Protein AF-A0A0Q0VY21-F1 (afdb_monomer_lite)

Sequence (68 aa):
MKVINIILLAIPFIVLLFGITLYNRSSPSLGGFPFFYWFQMLWIFLTALFTSIVYLNERKENGDKHVQ

pLDDT: mean 72.68, std 9.97, range [48.5, 90.25]

Structure (mmCIF, N/CA/C/O backbone):
data_AF-A0A0Q0VY21-F1
#
_entry.id   AF-A0A0Q0VY21-F1
#
loop_
_atom_site.group_PDB
_atom_site.id
_atom_site.type_symbol
_atom_site.label_atom_id
_atom_site.label_alt_id
_atom_site.label_comp_id
_atom_site.label_asym_id
_atom_site.label_entity_id
_atom_site.label_seq_id
_atom_site.pdbx_PDB_ins_code
_atom_site.Cartn_x
_atom_site.Cartn_y
_atom_site.Cartn_z
_atom_site.occupancy
_atom_site.B_iso_or_equiv
_atom_site.auth_seq_id
_atom_site.auth_comp_id
_atom_site.auth_asym_id
_atom_site.auth_atom_id
_atom_site.pdbx_PDB_model_num
ATOM 1 N N . MET A 1 1 ? -12.088 3.726 20.222 1.00 55.28 1 MET A N 1
ATOM 2 C CA . MET A 1 1 ? -10.616 3.698 20.092 1.00 55.28 1 MET A CA 1
ATOM 3 C C . MET A 1 1 ? -10.205 4.327 18.757 1.00 55.28 1 MET A C 1
ATOM 5 O O . MET A 1 1 ? -9.816 3.640 17.828 1.00 55.28 1 MET A O 1
ATOM 9 N N . LYS A 1 2 ? -10.326 5.658 18.625 1.00 61.75 2 LYS A N 1
ATOM 10 C CA . LYS A 1 2 ? -10.248 6.351 17.317 1.00 61.75 2 LYS A CA 1
ATOM 11 C C . LYS A 1 2 ? -8.831 6.454 16.736 1.00 61.75 2 LYS A C 1
ATOM 13 O O . LYS A 1 2 ? -8.655 6.406 15.526 1.00 61.75 2 LYS A O 1
ATOM 18 N N . VAL A 1 3 ? -7.820 6.555 17.600 1.00 66.94 3 VAL A N 1
ATOM 19 C CA . VAL A 1 3 ? -6.409 6.691 17.194 1.00 66.94 3 VAL A CA 1
ATOM 20 C C . VAL A 1 3 ? -5.892 5.440 16.477 1.00 66.94 3 VAL A C 1
ATOM 22 O O . VAL A 1 3 ? -5.142 5.562 15.517 1.00 66.94 3 VAL A O 1
ATOM 25 N N . ILE A 1 4 ? -6.345 4.247 16.872 1.00 71.62 4 ILE A N 1
ATOM 26 C CA . ILE A 1 4 ? -5.951 2.980 16.232 1.00 71.62 4 ILE A CA 1
ATOM 27 C C . ILE A 1 4 ? -6.418 2.922 14.774 1.00 71.62 4 ILE A C 1
ATOM 29 O O . ILE A 1 4 ? -5.649 2.517 13.906 1.00 71.62 4 ILE A O 1
ATOM 33 N N . ASN A 1 5 ? -7.631 3.404 14.487 1.00 68.25 5 ASN A N 1
ATOM 34 C CA . ASN A 1 5 ? -8.147 3.474 13.120 1.00 68.25 5 ASN A CA 1
ATOM 35 C C . ASN A 1 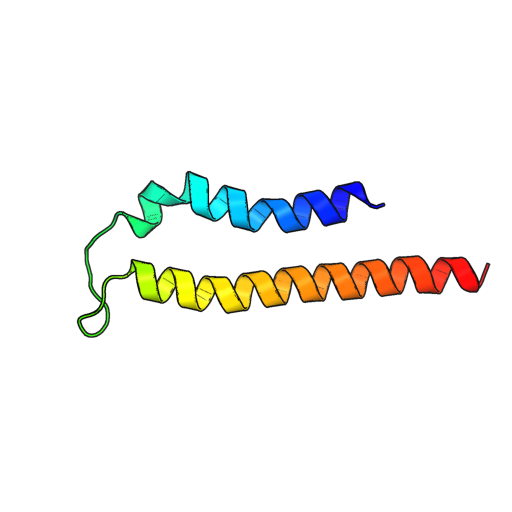5 ? -7.305 4.434 12.264 1.00 68.25 5 ASN A C 1
ATOM 37 O O . ASN A 1 5 ? -6.903 4.077 11.161 1.00 68.25 5 ASN A O 1
ATOM 41 N N . ILE A 1 6 ? -6.959 5.611 12.799 1.00 72.75 6 ILE A N 1
ATOM 42 C CA . ILE A 1 6 ? -6.115 6.603 12.109 1.00 72.75 6 ILE A CA 1
ATOM 43 C C . ILE A 1 6 ? -4.716 6.039 11.821 1.00 72.75 6 ILE A C 1
ATOM 45 O O . ILE A 1 6 ? -4.197 6.223 10.721 1.00 72.75 6 ILE A O 1
ATOM 49 N N . ILE A 1 7 ? -4.124 5.304 12.767 1.00 73.50 7 ILE A N 1
ATOM 50 C CA . ILE A 1 7 ? -2.829 4.639 12.563 1.00 73.50 7 ILE A CA 1
ATOM 51 C C . ILE A 1 7 ? -2.934 3.587 11.450 1.00 73.50 7 ILE A C 1
ATOM 53 O O . ILE A 1 7 ? -2.051 3.528 10.598 1.00 73.50 7 ILE A O 1
ATOM 57 N N . LEU A 1 8 ? -4.027 2.816 11.390 1.00 71.88 8 LEU A N 1
ATOM 58 C CA . LEU A 1 8 ? -4.247 1.819 10.335 1.00 71.88 8 LEU A CA 1
ATOM 59 C C . LEU A 1 8 ? -4.327 2.446 8.933 1.00 71.88 8 LEU A C 1
ATOM 61 O O . LEU A 1 8 ? -3.826 1.874 7.968 1.00 71.88 8 LEU A O 1
ATOM 65 N N . LEU A 1 9 ? -4.906 3.645 8.832 1.00 74.62 9 LEU A N 1
ATOM 66 C CA . LEU A 1 9 ? -4.961 4.434 7.598 1.00 74.62 9 LEU A CA 1
ATOM 67 C C . LEU A 1 9 ? -3.615 5.084 7.230 1.00 74.62 9 LEU A C 1
ATOM 69 O O . LEU A 1 9 ? -3.376 5.360 6.056 1.00 74.62 9 LEU A O 1
ATOM 73 N N . ALA A 1 10 ? -2.720 5.302 8.196 1.00 78.12 10 ALA A N 1
ATOM 74 C CA . ALA A 1 10 ? -1.386 5.850 7.946 1.00 78.12 10 ALA A CA 1
ATOM 75 C C . ALA A 1 10 ? -0.396 4.801 7.408 1.00 78.12 10 ALA A C 1
ATOM 77 O O . ALA A 1 10 ? 0.531 5.152 6.676 1.00 78.12 10 ALA A O 1
ATOM 78 N N . ILE A 1 11 ? -0.606 3.515 7.715 1.00 80.81 11 ILE A N 1
ATOM 79 C CA . ILE A 1 11 ? 0.223 2.399 7.227 1.00 80.81 11 ILE A CA 1
ATOM 80 C C . ILE A 1 11 ? 0.427 2.450 5.705 1.00 80.81 11 ILE A C 1
ATOM 82 O O . ILE A 1 11 ? 1.582 2.405 5.276 1.00 80.81 11 ILE A O 1
ATOM 86 N N . PRO A 1 12 ? -0.618 2.593 4.865 1.00 75.00 12 PRO A N 1
ATOM 87 C CA . PRO A 1 12 ? -0.409 2.603 3.427 1.00 75.00 12 PRO A CA 1
ATOM 88 C C . PRO A 1 12 ? 0.430 3.795 2.928 1.00 75.00 12 PRO A C 1
ATOM 90 O O . PRO A 1 12 ? 1.172 3.673 1.956 1.00 75.00 12 PRO A O 1
ATOM 93 N N . PHE A 1 13 ? 0.383 4.943 3.603 1.00 77.31 13 PHE A N 1
ATOM 94 C CA . PHE A 1 13 ? 1.250 6.074 3.259 1.00 77.31 13 PHE A CA 1
ATOM 95 C C . PHE A 1 13 ? 2.709 5.808 3.632 1.00 77.31 13 PHE A C 1
ATOM 97 O O . PHE A 1 13 ? 3.608 6.091 2.842 1.00 77.31 13 PHE A O 1
ATOM 104 N N . ILE A 1 14 ? 2.947 5.216 4.805 1.00 81.50 14 ILE A N 1
ATOM 105 C CA . ILE A 1 14 ? 4.298 4.873 5.262 1.00 81.50 14 ILE A CA 1
ATOM 106 C C . ILE A 1 14 ? 4.918 3.821 4.344 1.00 81.50 14 ILE A C 1
ATOM 108 O O . ILE A 1 14 ? 6.066 3.976 3.940 1.00 81.50 14 ILE A O 1
ATOM 112 N N . VAL A 1 15 ? 4.164 2.792 3.951 1.00 77.06 15 VAL A N 1
ATOM 113 C CA . VAL A 1 15 ? 4.675 1.757 3.043 1.00 77.06 15 VAL A CA 1
ATOM 114 C C . VAL A 1 15 ? 4.967 2.323 1.649 1.00 77.06 15 VAL A C 1
ATOM 116 O O . VAL A 1 15 ? 5.965 1.923 1.063 1.00 77.06 15 VAL A O 1
ATOM 119 N N . LEU A 1 16 ? 4.186 3.291 1.149 1.00 72.12 16 LEU A N 1
ATOM 120 C CA . LEU A 1 16 ? 4.470 4.004 -0.109 1.00 72.12 16 LEU A CA 1
ATOM 121 C C . LEU A 1 16 ? 5.669 4.966 -0.032 1.00 72.12 16 LEU A C 1
ATOM 123 O O . LEU A 1 16 ? 6.341 5.195 -1.041 1.00 72.12 16 LEU A O 1
ATOM 127 N N . LEU A 1 17 ? 5.950 5.547 1.133 1.00 74.12 17 LEU A N 1
ATOM 128 C CA . LEU A 1 17 ? 7.103 6.433 1.316 1.00 74.12 17 LEU A CA 1
ATOM 129 C C . LEU A 1 17 ? 8.399 5.644 1.543 1.00 74.12 17 LEU A C 1
ATOM 131 O O . LEU A 1 17 ? 9.425 5.963 0.948 1.00 74.12 17 LEU A O 1
ATOM 135 N N . PHE A 1 18 ? 8.355 4.594 2.366 1.00 72.00 18 PHE A N 1
ATOM 136 C CA . PHE A 1 18 ? 9.534 3.802 2.737 1.00 72.00 18 PHE A CA 1
ATOM 137 C C . PHE A 1 18 ? 9.820 2.628 1.802 1.00 72.00 18 PHE A C 1
ATOM 139 O O . PHE A 1 18 ? 10.971 2.209 1.679 1.00 72.00 18 PHE A O 1
ATOM 146 N N . GLY A 1 19 ? 8.813 2.097 1.111 1.00 67.25 19 GLY A N 1
ATOM 147 C CA . GLY A 1 19 ? 8.984 0.988 0.177 1.00 67.25 19 GLY A CA 1
ATOM 148 C C . GLY A 1 19 ? 9.726 1.368 -1.107 1.00 67.25 19 GLY A C 1
ATOM 149 O O . GLY A 1 19 ? 9.827 0.526 -1.995 1.00 67.25 19 GLY A O 1
ATOM 150 N N . ILE A 1 20 ? 10.243 2.604 -1.228 1.00 65.50 20 ILE A N 1
ATOM 151 C CA . ILE A 1 20 ? 10.907 3.120 -2.433 1.00 65.50 20 ILE A CA 1
ATOM 152 C C . ILE A 1 20 ? 11.957 2.135 -2.940 1.00 65.50 20 ILE A C 1
ATOM 154 O O . ILE A 1 20 ? 12.004 1.844 -4.125 1.00 65.50 20 ILE A O 1
ATOM 158 N N . THR A 1 21 ? 12.709 1.496 -2.048 1.00 63.00 21 THR A N 1
ATOM 159 C CA . THR A 1 21 ? 13.743 0.511 -2.391 1.00 63.00 21 THR A CA 1
ATOM 160 C C . THR A 1 21 ? 13.187 -0.789 -3.001 1.00 63.00 21 THR A C 1
ATOM 162 O O . THR A 1 21 ? 13.903 -1.480 -3.724 1.00 63.00 21 THR A O 1
ATOM 165 N N . LEU A 1 22 ? 11.919 -1.129 -2.737 1.00 62.78 22 LEU A N 1
ATOM 166 C CA . LEU A 1 22 ? 11.242 -2.329 -3.241 1.00 62.78 22 LEU A CA 1
ATOM 167 C C . LEU A 1 22 ? 10.697 -2.131 -4.667 1.00 62.78 22 LEU A C 1
ATOM 169 O O . LEU A 1 22 ? 10.852 -3.026 -5.494 1.00 62.78 22 LEU A O 1
ATOM 173 N N . TYR A 1 23 ? 10.115 -0.963 -4.978 1.00 60.97 23 TYR A N 1
ATOM 174 C CA . TYR A 1 23 ? 9.586 -0.638 -6.319 1.00 60.97 23 TYR A CA 1
ATOM 175 C C . TYR A 1 23 ? 10.548 0.152 -7.216 1.00 60.97 23 TYR A C 1
ATOM 177 O O . TYR A 1 23 ? 10.328 0.209 -8.423 1.00 60.97 23 TYR A O 1
ATOM 185 N N . ASN A 1 24 ? 11.649 0.685 -6.678 1.00 58.94 24 ASN A N 1
ATOM 186 C CA . ASN A 1 24 ? 12.756 1.248 -7.466 1.00 58.94 24 ASN A CA 1
ATOM 187 C C . ASN A 1 24 ? 13.616 0.154 -8.140 1.00 58.94 24 ASN A C 1
ATOM 189 O O . ASN A 1 24 ? 14.626 0.440 -8.778 1.00 58.94 24 ASN A O 1
ATOM 193 N N . ARG A 1 25 ? 13.219 -1.124 -8.034 1.00 61.72 25 ARG A N 1
ATOM 194 C CA . ARG A 1 25 ? 13.700 -2.175 -8.936 1.00 61.72 25 ARG A CA 1
ATOM 195 C C . ARG A 1 25 ? 12.985 -2.039 -10.2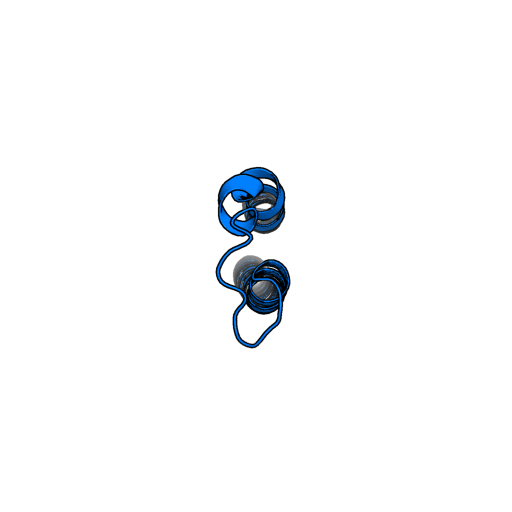78 1.00 61.72 25 ARG A C 1
ATOM 197 O O . ARG A 1 25 ? 11.913 -2.592 -10.494 1.00 61.72 25 ARG A O 1
ATOM 204 N N . SER A 1 26 ? 13.628 -1.332 -11.201 1.00 57.75 26 SER A N 1
ATOM 205 C CA . SER A 1 26 ? 13.183 -1.105 -12.584 1.00 57.75 26 SER A CA 1
ATOM 206 C C . SER A 1 26 ? 13.166 -2.368 -13.463 1.00 57.75 26 SER A C 1
ATOM 208 O O . SER A 1 26 ? 12.957 -2.280 -14.670 1.00 57.75 26 SER A O 1
ATOM 210 N N . SER A 1 27 ? 13.434 -3.551 -12.907 1.00 56.38 27 SER A N 1
ATOM 211 C CA . SER A 1 27 ? 13.524 -4.809 -13.650 1.00 56.38 27 SER A CA 1
ATOM 212 C C . SER A 1 27 ? 12.992 -5.973 -12.801 1.00 56.38 27 SER A C 1
ATOM 214 O O . SER A 1 27 ? 13.467 -6.144 -11.676 1.00 56.38 27 SER A O 1
ATOM 216 N N . PRO A 1 28 ? 12.038 -6.783 -13.301 1.00 59.19 28 PRO A N 1
ATOM 217 C CA . PRO A 1 28 ? 11.536 -6.818 -14.673 1.00 59.19 28 PRO A CA 1
ATOM 218 C C . PRO A 1 28 ? 10.252 -5.993 -14.859 1.00 59.19 28 PRO A C 1
ATOM 220 O O . PRO A 1 28 ? 9.399 -5.909 -13.974 1.00 59.19 28 PRO A O 1
ATOM 223 N N . SER A 1 29 ? 10.095 -5.411 -16.046 1.00 60.91 29 SER A N 1
ATOM 224 C CA . SER A 1 29 ? 8.796 -4.951 -16.528 1.00 60.91 29 SER A CA 1
ATOM 225 C C . SER A 1 29 ? 7.905 -6.171 -16.780 1.00 60.91 29 SER A C 1
ATOM 227 O O . SER A 1 29 ? 8.252 -7.074 -17.541 1.00 60.91 29 SER A O 1
ATOM 229 N N . LEU A 1 30 ? 6.749 -6.225 -16.122 1.00 66.81 30 LEU A N 1
ATOM 230 C CA . LEU A 1 30 ? 5.748 -7.260 -16.374 1.00 66.81 30 LEU A CA 1
ATOM 231 C C . LEU A 1 30 ? 4.900 -6.820 -17.570 1.00 66.81 30 LEU A C 1
ATOM 233 O O . LEU A 1 30 ? 4.228 -5.789 -17.513 1.00 66.81 30 LEU A O 1
ATOM 237 N N . GLY A 1 31 ? 4.955 -7.586 -18.663 1.00 70.50 31 GLY A N 1
ATOM 238 C CA . GLY A 1 31 ? 4.142 -7.334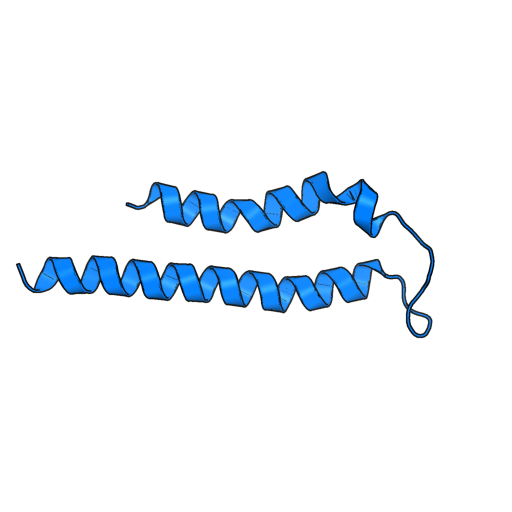 -19.858 1.00 70.50 31 GLY A CA 1
ATOM 239 C C . GLY A 1 31 ? 4.465 -6.024 -20.589 1.00 70.50 31 GLY A C 1
ATOM 240 O O . GLY A 1 31 ? 3.576 -5.444 -21.200 1.00 70.50 31 GLY A O 1
ATOM 241 N N . GLY A 1 32 ? 5.705 -5.526 -20.498 1.00 71.00 32 GLY A N 1
ATOM 242 C CA . GLY A 1 32 ? 6.123 -4.263 -21.125 1.00 71.00 32 GLY A CA 1
ATOM 243 C C . GLY A 1 32 ? 5.847 -3.002 -20.294 1.00 71.00 32 GLY A C 1
ATOM 244 O O . GLY A 1 32 ? 6.308 -1.928 -20.670 1.00 71.00 32 GLY A O 1
ATOM 245 N N . PHE A 1 33 ? 5.178 -3.124 -19.139 1.00 69.12 33 PHE A N 1
ATOM 246 C CA . PHE A 1 33 ? 4.917 -2.007 -18.225 1.00 69.12 33 PHE A CA 1
ATOM 247 C C . PHE A 1 33 ? 5.845 -2.028 -16.997 1.00 69.12 33 PHE A C 1
ATOM 249 O O . PHE A 1 33 ? 6.160 -3.106 -16.479 1.00 69.12 33 PHE A O 1
ATOM 256 N N . PRO A 1 34 ? 6.282 -0.856 -16.490 1.00 74.00 34 PRO A N 1
ATOM 257 C CA . PRO A 1 34 ? 7.079 -0.771 -15.267 1.00 74.00 34 PRO A CA 1
ATOM 258 C C . PRO A 1 34 ? 6.365 -1.391 -14.054 1.00 74.00 34 PRO A C 1
ATOM 260 O O . PRO A 1 34 ? 5.167 -1.180 -13.860 1.00 74.00 34 PRO A O 1
ATOM 263 N N . PHE A 1 35 ? 7.114 -2.093 -13.193 1.00 74.19 35 PHE A N 1
ATOM 264 C CA . PHE A 1 35 ? 6.603 -2.739 -11.969 1.00 74.19 35 PHE A CA 1
ATOM 265 C C . PHE A 1 35 ? 5.825 -1.780 -11.049 1.00 74.19 35 PHE A C 1
ATOM 267 O O . PHE A 1 35 ? 4.868 -2.179 -10.388 1.00 74.19 35 PHE A O 1
ATOM 274 N N . PHE A 1 36 ? 6.186 -0.498 -11.067 1.00 73.94 36 PHE A N 1
ATOM 275 C CA . PHE A 1 36 ? 5.501 0.563 -10.335 1.00 73.94 36 PHE A CA 1
ATOM 276 C C . PHE A 1 36 ? 3.979 0.578 -10.551 1.00 73.94 36 PHE A C 1
ATOM 278 O O . PHE A 1 36 ? 3.226 0.671 -9.584 1.00 73.94 36 PHE A O 1
ATOM 285 N N . TYR A 1 37 ? 3.516 0.426 -11.793 1.00 76.38 37 TYR A N 1
ATOM 286 C CA . TYR A 1 37 ? 2.084 0.467 -12.097 1.00 76.38 37 TYR A CA 1
ATOM 287 C C . TYR A 1 37 ? 1.342 -0.744 -11.535 1.00 76.38 37 TYR A C 1
ATOM 289 O O . TYR A 1 37 ? 0.241 -0.605 -11.008 1.00 76.38 37 TYR A O 1
ATOM 297 N N . TRP A 1 38 ? 1.965 -1.923 -11.574 1.00 79.19 38 TRP A N 1
ATOM 298 C CA . TRP A 1 38 ? 1.419 -3.130 -10.952 1.00 79.19 38 TRP A CA 1
ATOM 299 C C . TRP A 1 38 ? 1.324 -2.992 -9.435 1.00 79.19 38 TRP A C 1
ATOM 301 O O . TRP A 1 38 ? 0.313 -3.372 -8.842 1.00 79.19 38 TRP A O 1
ATOM 311 N N . PHE A 1 39 ? 2.344 -2.392 -8.819 1.00 78.62 39 PHE A N 1
ATOM 312 C CA . PHE A 1 39 ? 2.337 -2.099 -7.392 1.00 78.62 39 PHE A CA 1
ATOM 313 C C . PHE A 1 39 ? 1.214 -1.123 -7.026 1.00 78.62 39 PHE A C 1
ATOM 315 O O . PHE A 1 39 ? 0.453 -1.410 -6.108 1.00 78.62 39 PHE A O 1
ATOM 322 N N . GLN A 1 40 ? 1.039 -0.029 -7.777 1.00 78.25 40 GLN A N 1
ATOM 323 C CA . GLN A 1 40 ? -0.076 0.903 -7.577 1.00 78.25 40 GLN A CA 1
ATOM 324 C C . GLN A 1 40 ? -1.441 0.230 -7.759 1.00 78.25 40 GLN A C 1
ATOM 326 O O . GLN A 1 40 ? -2.351 0.488 -6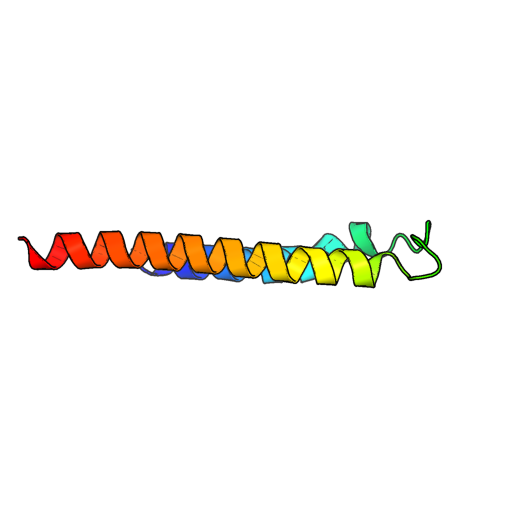.974 1.00 78.25 40 GLN A O 1
ATOM 331 N N . MET A 1 41 ? -1.586 -0.658 -8.747 1.00 85.06 41 MET A N 1
ATOM 332 C CA . MET A 1 41 ? -2.846 -1.367 -8.973 1.00 85.06 41 MET A CA 1
ATOM 333 C C . MET A 1 41 ? -3.198 -2.277 -7.791 1.00 85.06 41 MET A C 1
ATOM 335 O O . MET A 1 41 ? -4.315 -2.216 -7.283 1.00 85.06 41 MET A O 1
ATOM 339 N N . LEU A 1 42 ? -2.232 -3.062 -7.297 1.00 86.19 42 LEU A N 1
ATOM 340 C CA . LEU A 1 42 ? -2.393 -3.851 -6.069 1.00 86.19 42 LEU A CA 1
ATOM 341 C C . LEU A 1 42 ? -2.695 -2.958 -4.864 1.00 86.19 42 LEU A C 1
ATOM 343 O O . LEU A 1 42 ? -3.516 -3.316 -4.019 1.00 86.19 42 LEU A O 1
ATOM 347 N N . TRP A 1 43 ? -2.073 -1.780 -4.809 1.00 83.62 43 TRP A N 1
ATOM 348 C CA . TRP A 1 43 ? -2.261 -0.826 -3.727 1.00 83.62 43 TRP A CA 1
ATOM 349 C C . TRP A 1 43 ? -3.705 -0.358 -3.588 1.00 83.62 43 TRP A C 1
ATOM 351 O O . TRP A 1 43 ? -4.184 -0.221 -2.469 1.00 83.62 43 TRP A O 1
ATOM 361 N N . ILE A 1 44 ? -4.419 -0.162 -4.700 1.00 86.06 44 ILE A N 1
ATOM 362 C CA . ILE A 1 44 ? -5.834 0.241 -4.693 1.00 86.06 44 ILE A CA 1
ATOM 363 C C . ILE A 1 44 ? -6.700 -0.811 -3.988 1.00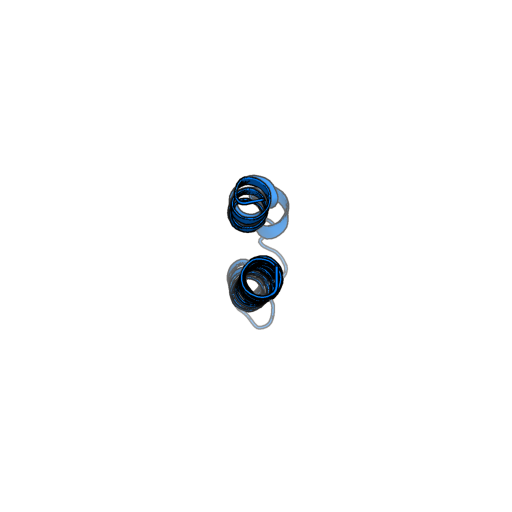 86.06 44 ILE A C 1
ATOM 365 O O . ILE A 1 44 ? -7.550 -0.474 -3.165 1.00 86.06 44 ILE A O 1
ATOM 369 N N . PHE A 1 45 ? -6.470 -2.095 -4.267 1.00 90.25 45 PHE A N 1
ATOM 370 C CA . PHE A 1 45 ? -7.196 -3.171 -3.590 1.00 90.25 45 PHE A CA 1
ATOM 371 C C . PHE A 1 45 ? -6.809 -3.269 -2.115 1.00 90.25 45 PHE A C 1
ATOM 373 O O . PHE A 1 45 ? -7.672 -3.471 -1.259 1.00 90.25 45 PHE A O 1
ATOM 380 N N . LEU A 1 46 ? -5.521 -3.087 -1.810 1.00 86.19 46 LEU A N 1
ATOM 381 C CA . LEU A 1 46 ? -5.015 -3.112 -0.443 1.00 86.19 46 LEU A CA 1
ATOM 382 C C . LEU A 1 46 ? -5.651 -2.000 0.403 1.00 86.19 46 LEU A C 1
ATOM 384 O O . LEU A 1 46 ? -6.151 -2.268 1.494 1.00 86.19 46 LEU A O 1
ATOM 388 N N . THR A 1 47 ? -5.679 -0.764 -0.101 1.00 84.31 47 THR A N 1
ATOM 389 C CA . THR A 1 47 ? -6.265 0.382 0.609 1.00 84.31 47 THR A CA 1
ATOM 390 C C . THR A 1 47 ? -7.766 0.214 0.797 1.00 84.31 47 THR A C 1
ATOM 392 O O . THR A 1 47 ? -8.250 0.422 1.907 1.00 84.31 47 THR A O 1
ATOM 395 N N . ALA A 1 48 ? -8.493 -0.248 -0.225 1.00 87.31 48 ALA A N 1
ATOM 396 C CA . ALA A 1 48 ? -9.916 -0.555 -0.106 1.00 87.31 48 ALA A CA 1
ATOM 397 C C . ALA A 1 48 ? -10.187 -1.613 0.977 1.00 87.31 48 ALA A C 1
ATOM 399 O O . ALA A 1 48 ? -11.119 -1.463 1.771 1.00 87.31 48 ALA A O 1
ATOM 400 N N . LEU A 1 49 ? -9.348 -2.652 1.060 1.00 88.88 49 LEU A N 1
ATOM 401 C CA . LEU A 1 49 ? -9.446 -3.677 2.097 1.00 88.88 49 LEU A CA 1
ATOM 402 C C . LEU A 1 49 ? -9.201 -3.090 3.493 1.00 88.88 49 LEU A C 1
ATOM 404 O O . LEU A 1 49 ? -10.001 -3.326 4.399 1.00 88.88 49 LEU A O 1
ATOM 408 N N . PHE A 1 50 ? -8.147 -2.287 3.662 1.00 84.06 50 PHE A N 1
ATOM 409 C CA 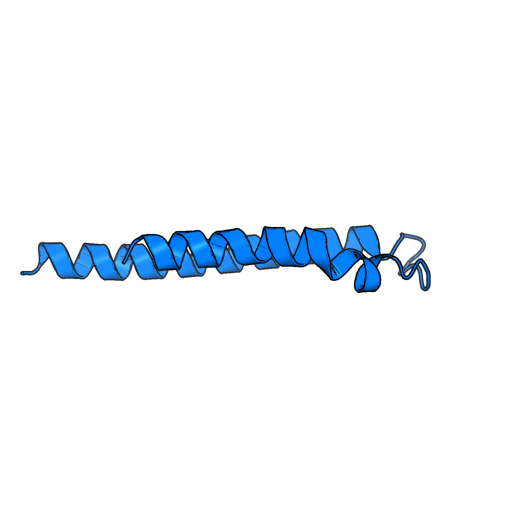. PHE A 1 50 ? -7.863 -1.607 4.929 1.00 84.06 50 PHE A CA 1
ATOM 410 C C . PHE A 1 50 ? -9.015 -0.693 5.356 1.00 84.06 50 PHE A C 1
ATOM 412 O O . PHE A 1 50 ? -9.475 -0.788 6.494 1.00 84.06 50 PHE A O 1
ATOM 419 N N . THR A 1 51 ? -9.534 0.142 4.452 1.00 83.56 51 THR A N 1
ATOM 420 C CA . THR A 1 51 ? -10.685 1.013 4.730 1.00 83.56 51 THR A CA 1
ATOM 421 C C . THR A 1 51 ? -11.924 0.202 5.097 1.00 83.56 51 THR A C 1
ATOM 423 O O . THR A 1 51 ? -12.624 0.561 6.041 1.00 83.56 51 THR A O 1
ATOM 426 N N . SER A 1 52 ? -12.174 -0.916 4.412 1.00 85.06 52 SER A N 1
ATOM 427 C CA . SER A 1 52 ? -13.298 -1.802 4.721 1.00 85.06 52 SER A CA 1
ATOM 428 C C . SER A 1 52 ? -13.173 -2.419 6.119 1.00 85.06 52 SER A C 1
ATOM 430 O O . SER A 1 52 ? -14.131 -2.399 6.891 1.00 85.06 52 SER A O 1
ATOM 432 N N . ILE A 1 53 ? -11.978 -2.884 6.505 1.00 84.31 53 ILE A N 1
ATOM 433 C CA . ILE A 1 53 ? -11.712 -3.410 7.854 1.00 84.31 53 ILE A CA 1
ATOM 434 C C . ILE A 1 53 ? -11.938 -2.327 8.913 1.00 84.31 53 ILE A C 1
ATOM 436 O O . ILE A 1 53 ? -12.626 -2.583 9.901 1.00 84.31 53 ILE A O 1
ATOM 440 N N . VAL A 1 54 ? -11.410 -1.115 8.703 1.00 83.75 54 VAL A N 1
ATOM 441 C CA . VAL A 1 54 ? -11.621 0.020 9.618 1.00 83.75 54 VAL A CA 1
ATOM 442 C C . VAL A 1 54 ? -13.108 0.337 9.754 1.00 83.75 54 VAL A C 1
ATOM 444 O O . VAL A 1 54 ? -13.605 0.451 10.872 1.00 83.75 54 VAL A O 1
ATOM 447 N N . TYR A 1 55 ? -13.827 0.409 8.634 1.00 81.88 55 TYR A N 1
ATOM 448 C CA . TYR A 1 55 ? -15.258 0.693 8.614 1.00 81.88 55 TYR A CA 1
ATOM 449 C C . TYR A 1 55 ? -16.070 -0.373 9.361 1.00 81.88 55 TYR A C 1
ATOM 451 O O . TYR A 1 55 ? -16.942 -0.045 10.165 1.00 81.88 55 TYR A O 1
ATOM 459 N N . LEU A 1 56 ? -15.764 -1.656 9.151 1.00 83.00 56 LEU A N 1
ATOM 460 C CA . LEU A 1 56 ? -16.410 -2.755 9.870 1.00 83.00 56 LEU A CA 1
ATOM 461 C C . LEU A 1 56 ? -16.114 -2.705 11.372 1.00 83.00 56 LEU A C 1
ATOM 463 O O . LEU A 1 56 ? -17.009 -2.957 12.182 1.00 83.00 56 LEU A O 1
ATOM 467 N N . ASN A 1 57 ? -14.882 -2.364 11.749 1.00 78.62 57 ASN A N 1
ATOM 468 C CA . ASN A 1 57 ? -14.470 -2.286 13.146 1.00 78.62 57 ASN A CA 1
ATOM 469 C C . ASN A 1 57 ? -15.130 -1.096 13.864 1.00 78.62 57 ASN A C 1
ATOM 471 O O . ASN A 1 57 ? -15.642 -1.239 14.972 1.00 78.62 57 ASN A O 1
ATOM 475 N N . GLU A 1 58 ? -15.209 0.059 13.201 1.00 80.06 58 GLU A N 1
ATOM 476 C CA . GLU A 1 58 ? -15.901 1.242 13.716 1.00 80.06 58 GLU A CA 1
ATOM 477 C C . GLU A 1 58 ? -17.419 1.025 13.803 1.00 80.06 58 GLU A C 1
ATOM 479 O O . GLU A 1 58 ? -18.048 1.421 14.787 1.00 80.06 58 GLU A O 1
ATOM 484 N N . ARG A 1 59 ? -18.011 0.320 12.829 1.00 75.94 59 ARG A N 1
ATOM 485 C CA . ARG A 1 59 ? -19.426 -0.071 12.871 1.00 75.94 59 ARG A CA 1
ATOM 486 C C . ARG A 1 59 ? -19.728 -1.003 14.046 1.00 75.94 59 ARG A C 1
ATOM 488 O O . ARG A 1 59 ? -20.758 -0.821 14.691 1.00 75.94 59 ARG A O 1
ATOM 495 N N . LYS A 1 60 ? -18.845 -1.963 14.352 1.00 74.38 60 LYS A N 1
ATOM 496 C CA . LYS A 1 60 ? -18.965 -2.810 15.553 1.00 74.38 60 LYS A CA 1
ATOM 497 C C . LYS A 1 60 ? -18.855 -1.992 16.841 1.00 74.38 60 LYS A C 1
ATOM 499 O O . LYS A 1 60 ? -19.708 -2.139 17.708 1.00 74.38 60 LYS A O 1
ATOM 504 N N . GLU A 1 61 ? -17.858 -1.108 16.944 1.00 70.38 61 GLU A N 1
ATOM 505 C CA . GLU A 1 61 ? -17.655 -0.268 18.137 1.00 70.38 61 GLU A CA 1
ATOM 506 C C . GLU A 1 61 ? -18.848 0.671 18.388 1.00 70.38 61 GLU A C 1
ATOM 508 O O . GLU A 1 61 ? -19.211 0.916 19.534 1.00 70.38 61 GLU A O 1
ATOM 513 N N . ASN A 1 62 ? -19.468 1.213 17.337 1.00 66.69 62 ASN A N 1
ATOM 514 C CA . ASN A 1 62 ? -20.634 2.089 17.483 1.00 66.69 62 ASN A CA 1
ATOM 515 C C . ASN A 1 62 ? -21.941 1.318 17.721 1.00 66.69 62 ASN A C 1
ATOM 517 O O . ASN A 1 62 ? -22.805 1.830 18.422 1.00 66.69 62 ASN A O 1
ATOM 521 N N . GLY A 1 63 ? -22.089 0.099 17.194 1.00 63.84 63 GLY A N 1
ATOM 522 C CA . GLY A 1 63 ? -23.258 -0.746 17.461 1.00 63.84 63 GLY A CA 1
ATOM 523 C C . GLY A 1 63 ? -23.360 -1.191 18.923 1.00 63.84 63 GLY A C 1
ATOM 524 O O . GLY A 1 63 ? -24.454 -1.215 19.474 1.00 63.84 63 GLY A O 1
ATOM 525 N N . ASP A 1 64 ? -22.224 -1.467 19.566 1.00 57.94 64 ASP A N 1
ATOM 526 C CA . ASP A 1 64 ? -22.156 -1.861 20.981 1.00 57.94 64 ASP A CA 1
ATOM 527 C C . ASP A 1 64 ? -22.528 -0.712 21.942 1.00 57.94 64 ASP A C 1
ATOM 529 O O . ASP A 1 64 ? -23.163 -0.921 22.971 1.00 57.94 64 ASP A O 1
ATOM 533 N N . LYS A 1 65 ? -22.220 0.536 21.562 1.00 57.50 65 LYS A N 1
ATOM 534 C CA . LYS A 1 65 ? -22.501 1.739 22.370 1.00 57.50 65 LYS A CA 1
ATOM 535 C C . LYS A 1 65 ? -23.971 2.146 22.435 1.00 57.50 65 LYS A C 1
ATOM 537 O O . LYS A 1 65 ? -24.316 2.961 23.278 1.00 57.50 65 LYS A O 1
ATOM 542 N N . HIS A 1 66 ? -24.810 1.653 21.526 1.00 55.84 66 HIS A N 1
ATOM 543 C CA . HIS A 1 66 ? -26.241 1.975 21.498 1.00 55.84 66 HIS A CA 1
ATOM 544 C C . HIS A 1 66 ? -27.118 0.899 22.157 1.00 55.84 66 HIS A C 1
ATOM 546 O O . HIS A 1 66 ? -28.325 1.095 22.264 1.00 55.84 66 HIS A O 1
ATOM 552 N N . VAL A 1 67 ? -26.530 -0.231 22.569 1.00 58.00 67 VAL A N 1
ATOM 553 C CA . VAL A 1 67 ? -27.230 -1.332 23.257 1.00 58.00 67 VAL A CA 1
ATOM 554 C C . VAL A 1 67 ? -27.016 -1.284 24.781 1.00 58.00 67 VAL A C 1
ATOM 556 O O . VAL A 1 67 ? -27.745 -1.957 25.506 1.00 58.00 67 VAL A O 1
ATOM 559 N N . GLN A 1 68 ? -26.069 -0.472 25.270 1.00 48.50 68 GLN A N 1
ATOM 560 C CA . GLN A 1 68 ? -25.852 -0.199 26.699 1.00 48.50 68 GLN A CA 1
ATOM 561 C C . GLN A 1 68 ? -26.549 1.081 27.160 1.00 48.50 68 GLN A C 1
ATOM 563 O O . GLN A 1 68 ? -26.527 2.071 26.395 1.00 48.50 68 GLN A O 1
#

InterPro domains:
  IPR021741 Protein of unknown function DUF3311 [PF11755] (7-61)
  IPR021741 Protein of unknown function DUF3311 [PTHR40034] (2-63)

Organism: NCBI:txid312540

Foldseek 3Di:
DVVVLVVLLCVLVCCVVPVCVVQVPQPDADPPHRVVVVVVVVSVVVNVVSVVVSVVVVVVVVVVVVVD

Secondary structure (DSSP, 8-state):
-HHHHHHHHHHHHHHHHHTHHHH----PPBTTB-HHHHHHHHHHHHHHHHHHHHHHHHHHHHHHTTT-

Radius of gyration: 16.84 Å; chains: 1; bounding box: 41×14×48 Å